Protein AF-A0A2R2MQQ0-F1 (afdb_monomer_lite)

InterPro domains:
  IPR051951 UNC-93 regulatory protein [PTHR19444] (2-118)

Sequence (128 aa):
MFAAAGSCNVACLAAMMFYVPSEQTMEFYLVIPFAWGLADSVWYCQMSAYIGHYFPSQKWPVFVTMRNSMNVTFVITFAYTAFICMEAKMYMTLAMMFTSLTSFYVFEVLQRRKAKKAGPTYTYIEKT

Organism: Lingula anatina (NCBI:txid7574)

pLDDT: mean 81.86, std 12.64, range [35.12, 96.06]

Foldseek 3Di:
DLVVLLVLLVVLLVCVVPDDDDPPCPVNVVVSVVSNVVSVVVVVVVVLVVLCVPCVPPNVVVVVVVVVVVVVVVVVCVVCVVPDDPVVVSVVVNVVSVVVVVVVVVVVVVVVVVVVVVPPPPPPPPPD

Structure (mmCIF, N/CA/C/O backbone):
data_AF-A0A2R2MQQ0-F1
#
_entry.id   AF-A0A2R2MQQ0-F1
#
loop_
_atom_site.group_PDB
_atom_site.id
_atom_site.type_symbol
_atom_site.label_atom_id
_atom_site.label_alt_id
_atom_site.label_comp_id
_atom_site.label_asym_id
_atom_site.label_entity_id
_atom_site.label_seq_id
_atom_site.pdbx_PDB_ins_code
_atom_site.Cartn_x
_atom_site.Cartn_y
_atom_site.Cartn_z
_atom_site.occupancy
_atom_site.B_iso_or_equiv
_atom_site.auth_seq_id
_atom_site.auth_comp_id
_atom_site.auth_asym_id
_atom_site.auth_atom_id
_atom_site.pdbx_PDB_model_num
ATOM 1 N N . MET A 1 1 ? -13.262 -3.864 -1.461 1.00 73.69 1 MET A N 1
ATOM 2 C CA . MET A 1 1 ? -12.589 -2.742 -2.159 1.00 73.69 1 MET A CA 1
ATOM 3 C C . MET A 1 1 ? -11.072 -2.790 -1.992 1.00 73.69 1 MET A C 1
ATOM 5 O O . MET A 1 1 ? -10.391 -2.753 -3.004 1.00 73.69 1 MET A O 1
ATOM 9 N N . PHE A 1 2 ? -10.534 -2.999 -0.783 1.00 79.06 2 PHE A N 1
ATOM 10 C CA . PHE A 1 2 ? -9.084 -3.178 -0.570 1.00 79.06 2 PHE A CA 1
ATOM 11 C C . PHE A 1 2 ? -8.437 -4.283 -1.421 1.00 79.06 2 PHE A C 1
ATOM 13 O O . PHE A 1 2 ? -7.388 -4.061 -2.013 1.00 79.06 2 PHE A O 1
ATOM 20 N N . ALA A 1 3 ? -9.089 -5.443 -1.558 1.00 80.31 3 ALA A N 1
ATOM 21 C CA . ALA A 1 3 ? -8.582 -6.525 -2.407 1.00 80.31 3 ALA A CA 1
ATOM 22 C C . ALA A 1 3 ? -8.480 -6.129 -3.893 1.00 80.31 3 ALA A C 1
ATOM 24 O O . ALA A 1 3 ? -7.523 -6.514 -4.550 1.00 80.31 3 ALA A O 1
ATOM 25 N N . ALA A 1 4 ? -9.421 -5.320 -4.397 1.00 83.81 4 ALA A N 1
ATOM 26 C CA . ALA A 1 4 ? -9.430 -4.863 -5.788 1.00 83.81 4 ALA A CA 1
ATOM 27 C C . ALA A 1 4 ? -8.317 -3.834 -6.063 1.00 83.81 4 ALA A C 1
ATOM 29 O O . ALA A 1 4 ? -7.634 -3.902 -7.083 1.00 83.81 4 ALA A O 1
ATOM 30 N N . ALA A 1 5 ? -8.090 -2.910 -5.124 1.00 85.81 5 ALA A N 1
ATOM 31 C CA . ALA A 1 5 ? -6.972 -1.972 -5.201 1.00 85.81 5 ALA A CA 1
ATOM 32 C C . ALA A 1 5 ? -5.622 -2.703 -5.085 1.00 85.81 5 ALA A C 1
ATOM 34 O O . ALA A 1 5 ? -4.699 -2.428 -5.845 1.00 85.81 5 ALA A O 1
ATOM 35 N N . GLY A 1 6 ? -5.530 -3.698 -4.196 1.00 85.19 6 GLY A N 1
ATOM 36 C CA . GLY A 1 6 ? -4.362 -4.570 -4.081 1.00 85.19 6 GLY A CA 1
ATOM 37 C C . GLY A 1 6 ? -4.082 -5.364 -5.358 1.00 85.19 6 GLY A C 1
ATOM 38 O O . GLY A 1 6 ? -2.944 -5.394 -5.815 1.00 85.19 6 GLY A O 1
ATOM 39 N N . SER A 1 7 ? -5.107 -5.952 -5.985 1.00 85.88 7 SER A N 1
ATOM 40 C CA . SER A 1 7 ? -4.933 -6.656 -7.261 1.00 85.88 7 SER A CA 1
ATOM 41 C C . SER A 1 7 ? -4.503 -5.720 -8.390 1.00 85.88 7 SER A C 1
ATOM 43 O O . SER A 1 7 ? -3.686 -6.121 -9.209 1.00 85.88 7 SER A O 1
ATOM 45 N N . CYS A 1 8 ? -4.991 -4.473 -8.410 1.00 88.38 8 CYS A N 1
ATOM 46 C CA . CYS A 1 8 ? -4.552 -3.462 -9.375 1.00 88.38 8 CYS A CA 1
ATOM 47 C C . CYS A 1 8 ? -3.059 -3.135 -9.204 1.00 88.38 8 CYS A C 1
ATOM 49 O O . CYS A 1 8 ? -2.306 -3.168 -10.175 1.00 88.38 8 CYS A O 1
ATOM 51 N N . ASN A 1 9 ? -2.608 -2.916 -7.964 1.00 88.25 9 ASN A N 1
ATOM 52 C CA . ASN A 1 9 ? -1.200 -2.648 -7.663 1.00 88.25 9 ASN A CA 1
ATOM 53 C C . ASN A 1 9 ? -0.295 -3.832 -8.033 1.00 88.25 9 ASN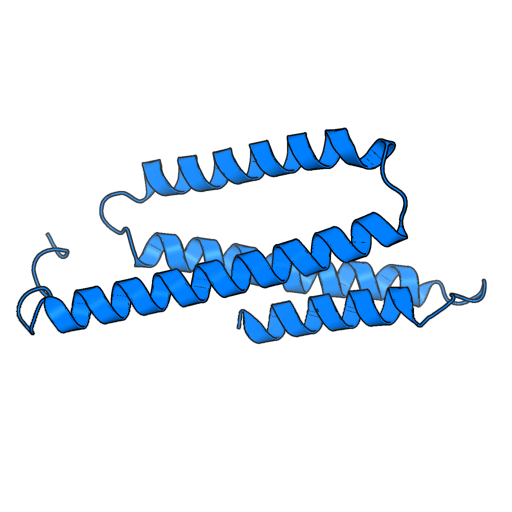 A C 1
ATOM 55 O O . ASN A 1 9 ? 0.743 -3.642 -8.661 1.00 88.25 9 ASN A O 1
ATOM 59 N N . VAL A 1 10 ? -0.707 -5.065 -7.718 1.00 87.56 10 VAL A N 1
ATOM 60 C CA . VAL A 1 10 ? 0.040 -6.274 -8.109 1.00 87.56 10 VAL A CA 1
ATOM 61 C C . VAL A 1 10 ? 0.081 -6.430 -9.628 1.00 87.56 10 VAL A C 1
ATOM 63 O O . VAL A 1 10 ? 1.135 -6.756 -10.164 1.00 87.56 10 VAL A O 1
ATOM 66 N N . ALA A 1 11 ? -1.020 -6.154 -10.332 1.00 87.25 11 ALA A N 1
ATOM 67 C CA . ALA A 1 11 ? -1.055 -6.190 -11.792 1.00 87.25 11 ALA A CA 1
ATOM 68 C C . ALA A 1 11 ? -0.127 -5.135 -12.416 1.00 87.25 11 ALA A C 1
ATOM 70 O O . ALA A 1 11 ? 0.583 -5.447 -13.368 1.00 87.25 11 ALA A O 1
ATOM 71 N N . CYS A 1 12 ? -0.066 -3.924 -11.852 1.00 85.50 12 CYS A N 1
ATOM 72 C CA . CYS A 1 12 ? 0.862 -2.880 -12.292 1.00 85.50 12 CYS A CA 1
ATOM 73 C C . CYS A 1 12 ? 2.326 -3.291 -12.077 1.00 85.50 12 CYS A C 1
ATOM 75 O O . CYS A 1 12 ? 3.142 -3.138 -12.982 1.00 85.50 12 CYS A O 1
ATOM 77 N N . LEU A 1 13 ? 2.659 -3.863 -10.913 1.00 84.94 13 LEU A N 1
ATOM 78 C CA . LEU A 1 13 ? 4.013 -4.358 -10.625 1.00 84.94 13 LEU A CA 1
ATOM 79 C C . LEU A 1 13 ? 4.398 -5.539 -11.520 1.00 84.94 13 LEU A C 1
ATOM 81 O O . LEU A 1 13 ? 5.522 -5.595 -12.010 1.00 84.94 13 LEU A O 1
ATOM 85 N N . ALA A 1 14 ? 3.465 -6.456 -11.780 1.00 85.12 14 ALA A N 1
ATOM 86 C CA . ALA A 1 14 ? 3.679 -7.558 -12.711 1.00 85.12 14 ALA A CA 1
ATOM 87 C C . ALA A 1 14 ? 3.900 -7.039 -14.139 1.00 85.12 14 ALA A C 1
ATOM 89 O O . ALA A 1 14 ? 4.830 -7.480 -14.809 1.00 85.12 14 ALA A O 1
ATOM 90 N N . ALA A 1 15 ? 3.109 -6.059 -14.587 1.00 84.44 15 ALA A N 1
ATOM 91 C CA . ALA A 1 15 ? 3.300 -5.426 -15.887 1.00 84.44 15 ALA A CA 1
ATOM 92 C C . ALA A 1 15 ? 4.691 -4.783 -15.998 1.00 84.44 15 ALA A C 1
ATOM 94 O O . ALA A 1 15 ? 5.372 -5.007 -16.990 1.00 84.44 15 ALA A O 1
ATOM 95 N N . MET A 1 16 ? 5.156 -4.067 -14.968 1.00 79.50 16 MET A N 1
ATOM 96 C CA . MET A 1 16 ? 6.511 -3.498 -14.941 1.00 79.50 16 MET A CA 1
ATOM 97 C C . MET A 1 16 ? 7.624 -4.560 -14.928 1.00 79.50 16 MET A C 1
ATOM 99 O O . MET A 1 16 ? 8.703 -4.309 -15.454 1.00 79.50 16 MET A O 1
ATOM 103 N N . MET A 1 17 ? 7.388 -5.731 -14.326 1.00 79.56 17 MET A N 1
ATOM 104 C CA . MET A 1 17 ? 8.382 -6.806 -14.228 1.00 79.56 17 MET A CA 1
ATOM 105 C C . MET A 1 17 ? 8.504 -7.627 -15.521 1.00 79.56 17 MET A C 1
ATOM 107 O O . MET A 1 17 ? 9.604 -8.033 -15.883 1.00 79.56 17 MET A O 1
ATOM 111 N N . PHE A 1 18 ? 7.388 -7.895 -16.206 1.00 77.44 18 PHE A N 1
ATOM 112 C CA . PHE A 1 18 ? 7.364 -8.763 -17.390 1.00 77.44 18 PHE A CA 1
ATOM 113 C C . PHE A 1 18 ? 7.433 -8.003 -18.720 1.00 77.44 18 PHE A C 1
ATOM 115 O O . PHE A 1 18 ? 7.794 -8.599 -19.734 1.00 77.44 18 PHE A O 1
ATOM 122 N N . TYR A 1 19 ? 7.085 -6.714 -18.744 1.00 75.00 19 TYR A N 1
ATOM 123 C CA . TYR A 1 19 ? 7.070 -5.919 -19.969 1.00 75.00 19 TYR A CA 1
ATOM 124 C C . TYR A 1 19 ? 8.326 -5.049 -20.081 1.00 75.00 19 TYR A C 1
ATOM 126 O O . TYR A 1 19 ? 8.514 -4.110 -19.309 1.00 75.00 19 TYR A O 1
ATOM 134 N N . VAL A 1 20 ? 9.167 -5.334 -21.079 1.00 68.38 20 VAL A N 1
ATOM 135 C CA . VAL A 1 20 ? 10.275 -4.456 -21.481 1.00 68.38 20 VAL A CA 1
ATOM 136 C C . VAL A 1 20 ? 9.727 -3.469 -22.517 1.00 68.38 20 VAL A C 1
ATOM 138 O O . VAL A 1 20 ? 9.401 -3.895 -23.628 1.00 68.38 20 VAL A O 1
ATOM 141 N N . PRO A 1 21 ? 9.573 -2.174 -22.189 1.00 64.00 21 PRO A N 1
ATOM 142 C CA . PRO A 1 21 ? 9.011 -1.211 -23.125 1.00 64.00 21 PRO A CA 1
ATOM 143 C C . PRO A 1 21 ? 9.952 -1.023 -24.323 1.00 64.00 21 PRO A C 1
ATOM 145 O O . PRO A 1 21 ? 11.099 -0.610 -24.173 1.00 64.00 21 PRO A O 1
ATOM 148 N N . SER A 1 22 ? 9.455 -1.333 -25.521 1.00 60.41 22 SER A N 1
ATOM 149 C CA . SER A 1 22 ? 10.066 -0.899 -26.781 1.00 60.41 22 SER A CA 1
ATOM 150 C C . SER A 1 22 ? 9.839 0.610 -26.950 1.00 60.41 22 SER A C 1
ATOM 152 O O . SER A 1 22 ? 8.804 1.122 -26.521 1.00 60.41 22 SER A O 1
ATOM 154 N N . GLU A 1 23 ? 10.777 1.331 -27.573 1.00 61.50 23 GLU A N 1
ATOM 155 C CA . GLU A 1 23 ? 10.855 2.808 -27.578 1.00 61.50 23 GLU A CA 1
ATOM 156 C C . GLU A 1 23 ? 9.633 3.564 -28.154 1.00 61.50 23 GLU A C 1
ATOM 158 O O . GLU A 1 23 ? 9.596 4.791 -28.122 1.00 61.50 23 GLU A O 1
ATOM 163 N N . GLN A 1 24 ? 8.604 2.873 -28.655 1.00 59.19 24 GLN A N 1
ATOM 164 C CA . GLN A 1 24 ? 7.444 3.480 -29.318 1.00 59.19 24 GLN A CA 1
ATOM 165 C C . GLN A 1 24 ? 6.139 3.507 -28.499 1.00 59.19 24 GLN A C 1
ATOM 167 O O . GLN A 1 24 ? 5.154 4.074 -28.968 1.00 59.19 24 GLN A O 1
ATOM 172 N N . THR A 1 25 ? 6.084 2.961 -27.278 1.00 63.88 25 THR A N 1
ATOM 173 C CA . THR A 1 25 ? 4.827 2.910 -26.497 1.00 63.88 25 THR A CA 1
ATOM 174 C C . THR A 1 25 ? 4.784 3.931 -25.356 1.00 63.88 25 THR A C 1
ATOM 176 O O . THR A 1 25 ? 4.917 3.576 -24.185 1.00 63.88 25 THR A O 1
ATOM 179 N N . MET A 1 26 ? 4.554 5.209 -25.685 1.00 73.50 26 MET A N 1
ATOM 180 C CA . MET A 1 26 ? 4.327 6.292 -24.704 1.00 73.50 26 MET A CA 1
ATOM 181 C C . MET A 1 26 ? 3.113 6.025 -23.793 1.00 73.50 26 MET A C 1
ATOM 183 O O . MET A 1 26 ? 3.105 6.415 -22.627 1.00 73.50 26 MET A O 1
ATOM 187 N N . GLU A 1 27 ? 2.104 5.317 -24.301 1.00 76.69 27 GLU A N 1
ATOM 188 C CA . GLU A 1 27 ? 0.866 5.004 -23.576 1.00 76.69 27 GLU A CA 1
ATOM 189 C C . GLU A 1 27 ? 1.118 4.201 -22.290 1.00 76.69 27 GLU A C 1
ATOM 191 O O . GLU A 1 27 ? 0.494 4.460 -21.261 1.00 76.69 27 GLU A O 1
ATOM 196 N N . PHE A 1 28 ? 2.091 3.284 -22.301 1.00 75.06 28 PHE A N 1
ATOM 197 C CA . PHE A 1 28 ? 2.417 2.442 -21.146 1.00 75.06 28 PHE A CA 1
ATOM 198 C C . PHE A 1 28 ? 2.902 3.268 -19.945 1.00 75.06 28 PHE A C 1
ATOM 200 O O . PHE A 1 28 ? 2.518 3.009 -18.801 1.00 75.06 28 PHE A O 1
ATOM 207 N N . TYR A 1 29 ? 3.676 4.322 -20.212 1.00 77.25 29 TYR A N 1
ATOM 208 C CA . TYR A 1 29 ? 4.184 5.236 -19.190 1.00 77.25 29 TYR A CA 1
ATOM 209 C C . TYR A 1 29 ? 3.099 6.128 -18.576 1.00 77.25 29 TYR A C 1
ATOM 211 O O . TYR A 1 29 ? 3.315 6.669 -17.497 1.00 77.25 29 TYR A O 1
ATOM 219 N N . LEU A 1 30 ? 1.936 6.275 -19.220 1.00 84.19 30 LEU A N 1
ATOM 220 C CA . LEU A 1 30 ? 0.808 7.051 -18.693 1.00 84.19 30 LEU A CA 1
ATOM 221 C C . LEU A 1 30 ? -0.216 6.166 -17.980 1.00 84.19 30 LEU A C 1
ATOM 223 O O . LEU A 1 30 ? -0.712 6.529 -16.913 1.00 84.19 30 LEU A O 1
ATOM 227 N N . VAL A 1 31 ? -0.510 4.992 -18.541 1.00 87.00 31 VAL A N 1
ATOM 228 C CA . VAL A 1 31 ? -1.544 4.092 -18.016 1.00 87.00 31 VAL A CA 1
ATOM 229 C C . VAL A 1 31 ? -1.145 3.501 -16.668 1.00 87.00 31 VAL A C 1
ATOM 231 O O . VAL A 1 31 ? -1.985 3.442 -15.771 1.00 87.00 31 VAL A O 1
ATOM 234 N N . ILE A 1 32 ? 0.118 3.099 -16.483 1.00 87.19 32 ILE A N 1
ATOM 235 C CA . ILE A 1 32 ? 0.532 2.481 -15.217 1.00 87.19 32 ILE A CA 1
ATOM 236 C C . ILE A 1 32 ? 0.469 3.466 -14.039 1.00 87.19 32 ILE A C 1
ATOM 238 O O . ILE A 1 32 ? -0.185 3.136 -13.049 1.00 87.19 32 ILE A O 1
ATOM 242 N N . PRO A 1 33 ? 1.061 4.675 -14.103 1.00 88.69 33 PRO A N 1
ATOM 243 C CA . PRO A 1 33 ? 0.935 5.647 -13.017 1.00 88.69 33 PRO A CA 1
ATOM 244 C C . PRO A 1 33 ? -0.512 6.080 -12.775 1.00 88.69 33 PRO A C 1
ATOM 246 O O . PRO A 1 33 ? -0.897 6.312 -11.631 1.00 88.69 33 PRO A O 1
ATOM 249 N N . PHE A 1 34 ? -1.331 6.149 -13.829 1.00 90.00 34 PHE A N 1
ATOM 250 C CA . PHE A 1 34 ? -2.757 6.436 -13.703 1.00 90.00 34 PHE A CA 1
ATOM 251 C C . PHE A 1 34 ? -3.490 5.339 -12.918 1.00 90.00 34 PHE A C 1
ATOM 253 O O . PHE A 1 34 ? -4.155 5.630 -11.923 1.00 90.00 34 PHE A O 1
ATOM 260 N N . ALA A 1 35 ? -3.331 4.075 -13.315 1.00 89.88 35 ALA A N 1
ATOM 261 C CA . ALA A 1 35 ? -3.940 2.934 -12.635 1.00 89.88 35 ALA A CA 1
ATOM 262 C C . ALA A 1 35 ? -3.450 2.799 -11.183 1.00 89.88 35 ALA A C 1
ATOM 264 O O . ALA A 1 35 ? -4.250 2.538 -10.279 1.00 89.88 35 ALA A O 1
ATOM 265 N N . TRP A 1 36 ? -2.158 3.046 -10.953 1.00 90.00 36 TRP A N 1
ATOM 266 C CA . TRP A 1 36 ? -1.564 3.086 -9.620 1.00 90.00 36 TRP A CA 1
ATOM 267 C C . TRP A 1 36 ? -2.191 4.182 -8.751 1.00 90.00 36 TRP A C 1
ATOM 269 O O . TRP A 1 36 ? -2.647 3.919 -7.640 1.00 90.00 36 TRP A O 1
ATOM 279 N N . GLY A 1 37 ? -2.284 5.411 -9.267 1.00 91.56 37 GLY A N 1
ATOM 280 C CA . GLY A 1 37 ? -2.875 6.541 -8.546 1.00 91.56 37 GLY A CA 1
ATOM 281 C C . GLY A 1 37 ? -4.352 6.328 -8.198 1.00 91.56 37 GLY A C 1
ATOM 282 O O . GLY A 1 37 ? -4.803 6.712 -7.113 1.00 91.56 37 GLY A O 1
ATOM 283 N N . LEU A 1 38 ? -5.110 5.663 -9.077 1.00 91.81 38 LEU A N 1
ATOM 284 C CA . LEU A 1 38 ? -6.487 5.256 -8.786 1.00 91.81 38 LEU A CA 1
ATOM 285 C C . LEU A 1 38 ? -6.548 4.254 -7.628 1.00 91.81 38 LEU A C 1
ATOM 287 O O . LEU A 1 38 ? -7.364 4.416 -6.718 1.00 91.81 38 LEU A O 1
ATOM 291 N N . ALA A 1 39 ? -5.681 3.239 -7.631 1.00 91.12 39 ALA A N 1
ATOM 292 C CA . ALA A 1 39 ? -5.615 2.266 -6.548 1.00 91.12 39 ALA A CA 1
ATOM 293 C C . ALA A 1 39 ? -5.235 2.931 -5.212 1.00 91.12 39 ALA A C 1
ATOM 295 O O . ALA A 1 39 ? -5.913 2.701 -4.207 1.00 91.12 39 ALA A O 1
ATOM 296 N N . ASP A 1 40 ? -4.227 3.805 -5.199 1.00 90.38 40 ASP A N 1
ATOM 297 C CA . ASP A 1 40 ? -3.798 4.544 -4.003 1.00 90.38 40 ASP A CA 1
ATOM 298 C C . ASP A 1 40 ? -4.898 5.461 -3.454 1.00 90.38 40 ASP A C 1
ATOM 300 O O . ASP A 1 40 ? -5.092 5.551 -2.237 1.00 90.38 40 ASP A O 1
ATOM 304 N N . SER A 1 41 ? -5.695 6.069 -4.335 1.00 92.19 41 SER A N 1
ATOM 305 C CA . SER A 1 41 ? -6.866 6.859 -3.937 1.00 92.19 41 SER A CA 1
ATOM 306 C C . SER A 1 41 ? -7.897 6.000 -3.197 1.00 92.19 41 SER A C 1
ATOM 308 O O . SER A 1 41 ? -8.421 6.407 -2.157 1.00 92.19 41 SER A O 1
ATOM 310 N N . VAL A 1 42 ? -8.152 4.775 -3.679 1.00 91.69 42 VAL A N 1
ATOM 311 C CA . VAL A 1 42 ? -9.046 3.824 -3.001 1.00 91.69 42 VAL A CA 1
ATOM 312 C C . VAL A 1 42 ? -8.497 3.457 -1.628 1.00 91.69 42 VAL A C 1
ATOM 314 O O . VAL A 1 42 ? -9.246 3.518 -0.651 1.00 91.69 42 VAL A O 1
ATOM 317 N N . TRP A 1 43 ? -7.211 3.106 -1.528 1.00 87.31 43 TRP A N 1
ATOM 318 C CA . TRP A 1 43 ? -6.577 2.813 -0.242 1.00 87.31 43 TRP A CA 1
ATOM 319 C C . TRP A 1 43 ? -6.777 3.970 0.732 1.00 87.31 43 TRP A C 1
ATOM 321 O O . TRP A 1 43 ? -7.341 3.782 1.807 1.00 87.31 43 TRP A O 1
ATOM 331 N N . TYR A 1 44 ? -6.414 5.182 0.333 1.00 89.75 44 TYR A N 1
ATOM 332 C CA . TYR A 1 44 ? -6.465 6.347 1.203 1.00 89.75 44 TYR A CA 1
ATOM 333 C C . TYR A 1 44 ? -7.886 6.694 1.690 1.00 89.75 44 TYR A C 1
ATOM 335 O O . TYR A 1 44 ? -8.097 6.933 2.888 1.00 89.75 44 TYR A O 1
ATOM 343 N N . CYS A 1 45 ? -8.883 6.673 0.797 1.00 92.19 45 CYS A N 1
ATOM 344 C CA . CYS A 1 45 ? -10.280 6.923 1.160 1.00 92.19 45 CYS A CA 1
ATOM 345 C C . CYS A 1 45 ? -10.810 5.866 2.134 1.00 92.19 45 CYS A C 1
ATOM 347 O O . CYS A 1 45 ? -11.439 6.201 3.139 1.00 92.19 45 CYS A O 1
ATOM 349 N N . GLN A 1 46 ? -10.532 4.592 1.860 1.00 89.56 46 GLN A N 1
ATOM 350 C CA . GLN A 1 46 ? -11.030 3.488 2.674 1.00 89.56 46 GLN A CA 1
ATOM 351 C C . GLN A 1 46 ? -10.369 3.461 4.057 1.00 89.56 46 GLN A C 1
ATOM 353 O O . GLN A 1 46 ? -11.060 3.269 5.053 1.00 89.56 46 GLN A O 1
ATOM 358 N N . MET A 1 47 ? -9.063 3.730 4.144 1.00 88.25 47 MET A N 1
ATOM 359 C CA . MET A 1 47 ? -8.342 3.877 5.416 1.00 88.25 47 MET A CA 1
ATOM 360 C C . MET A 1 47 ? -8.947 4.982 6.286 1.00 88.25 47 MET A C 1
ATOM 362 O O . MET A 1 47 ? -9.216 4.780 7.472 1.00 88.25 47 MET A O 1
ATOM 366 N N . SER A 1 48 ? -9.200 6.140 5.675 1.00 88.94 48 SER A N 1
ATOM 367 C CA . SER A 1 48 ? -9.762 7.304 6.364 1.00 88.94 48 SER A CA 1
ATOM 368 C C . SER A 1 48 ? -11.187 7.030 6.861 1.00 88.94 48 SER A C 1
ATOM 370 O O . SER A 1 48 ? -11.520 7.360 8.000 1.00 88.94 48 SER A O 1
ATOM 372 N N . ALA A 1 49 ? -12.015 6.366 6.047 1.00 89.81 49 ALA A N 1
ATOM 373 C CA . ALA A 1 49 ? -13.364 5.954 6.432 1.00 89.81 49 ALA A CA 1
ATOM 374 C C . ALA A 1 49 ? -13.352 4.901 7.553 1.00 89.81 49 ALA A C 1
ATOM 376 O O . ALA A 1 49 ? -14.135 4.990 8.498 1.00 89.81 49 ALA A O 1
ATOM 377 N N . TYR A 1 50 ? -12.435 3.934 7.480 1.00 87.56 50 TYR A N 1
ATOM 378 C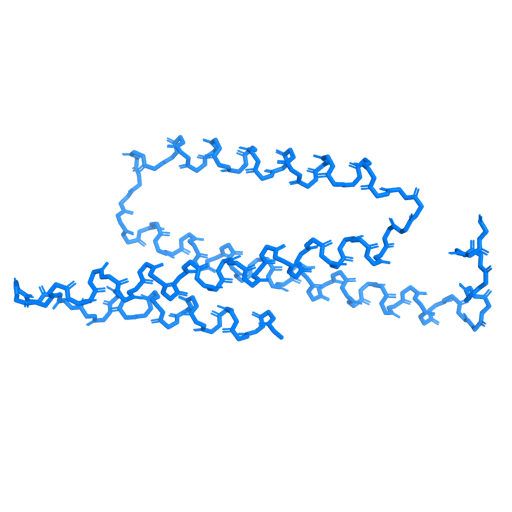 CA . TYR A 1 50 ? -12.296 2.867 8.468 1.00 87.56 50 TYR A CA 1
ATOM 379 C C . TYR A 1 50 ? -11.948 3.415 9.856 1.00 87.56 50 TYR A C 1
ATOM 381 O O . TYR A 1 50 ? -12.602 3.081 10.846 1.00 87.56 50 TYR A O 1
ATOM 389 N N . ILE A 1 51 ? -10.957 4.308 9.925 1.00 86.56 51 ILE A N 1
ATOM 390 C CA . ILE A 1 51 ? -10.548 4.967 11.170 1.00 86.56 51 ILE A CA 1
ATOM 391 C C . ILE A 1 51 ? -11.681 5.835 11.730 1.00 86.56 51 ILE A C 1
ATOM 393 O O . ILE A 1 51 ? -11.954 5.785 12.930 1.00 86.56 51 ILE A O 1
ATOM 397 N N . GLY A 1 52 ? -12.378 6.585 10.869 1.00 85.38 52 GLY A N 1
ATOM 398 C CA . GLY A 1 52 ? -13.510 7.420 11.276 1.00 85.38 52 GLY A CA 1
ATOM 399 C C . GLY A 1 52 ? -14.708 6.629 11.810 1.00 85.38 52 GLY A C 1
ATOM 400 O O . GLY A 1 52 ? -15.441 7.142 12.655 1.00 85.38 52 GLY A O 1
ATOM 401 N N . HIS A 1 53 ? -14.896 5.390 11.344 1.00 86.62 53 HIS A N 1
ATOM 402 C CA . HIS A 1 53 ? -15.952 4.494 11.812 1.00 86.62 53 HIS A CA 1
ATOM 403 C C . HIS A 1 53 ? -15.627 3.850 13.168 1.00 86.62 53 HIS A C 1
ATOM 405 O O . HIS A 1 53 ? -16.502 3.780 14.024 1.00 86.62 53 HIS A O 1
ATOM 411 N N . TYR A 1 54 ? -14.385 3.397 13.372 1.00 81.81 54 TYR A N 1
ATOM 412 C CA . TYR A 1 54 ? -13.990 2.661 14.581 1.00 81.81 54 TYR A CA 1
ATOM 413 C C . TYR A 1 54 ? -13.701 3.535 15.807 1.00 81.81 54 TYR A C 1
ATOM 415 O O . TYR A 1 54 ? -13.751 3.025 16.920 1.00 81.81 54 TYR A O 1
ATOM 423 N N . PHE A 1 55 ? -13.371 4.817 15.624 1.00 81.50 55 PHE A N 1
ATOM 424 C CA . PHE A 1 55 ? -13.037 5.727 16.727 1.00 81.50 55 PHE A CA 1
ATOM 425 C C . PHE A 1 55 ? -13.896 7.000 16.688 1.00 81.50 55 PHE A C 1
ATOM 427 O O . PHE A 1 55 ? -13.371 8.096 16.464 1.00 81.50 55 PHE A O 1
ATOM 434 N N . PRO A 1 56 ? -15.223 6.902 16.890 1.00 78.12 56 PRO A N 1
ATOM 435 C CA . PRO A 1 56 ? -16.117 8.049 16.786 1.00 78.12 56 PRO A CA 1
ATOM 436 C C . PRO A 1 56 ? -15.868 9.120 17.861 1.00 78.12 56 PRO A C 1
ATOM 438 O O . PRO A 1 56 ? -16.064 10.304 17.580 1.00 78.12 56 PRO A O 1
ATOM 441 N N . SER A 1 57 ? -15.405 8.729 19.052 1.00 81.31 57 SER A N 1
ATOM 442 C CA . SER A 1 57 ? -15.140 9.632 20.184 1.00 81.31 57 SER A CA 1
ATOM 443 C C . SER A 1 57 ? -13.788 10.358 20.099 1.00 81.31 57 SER A C 1
ATOM 445 O O . SER A 1 57 ? -13.659 11.485 20.570 1.00 81.31 57 SER A O 1
ATOM 447 N N . GLN A 1 58 ? -12.780 9.753 19.459 1.00 83.62 58 GLN A N 1
ATOM 448 C CA . GLN A 1 58 ? -11.399 10.260 19.410 1.00 83.62 58 GLN A CA 1
ATOM 449 C C . GLN A 1 58 ? -10.885 10.469 17.973 1.00 83.62 58 GLN A C 1
ATOM 451 O O . GLN A 1 58 ? -9.741 10.161 17.647 1.00 83.62 58 GLN A O 1
ATOM 456 N N . LYS A 1 59 ? -11.720 11.033 17.092 1.00 84.12 59 LYS A N 1
ATOM 457 C CA . LYS A 1 59 ? -11.394 11.220 15.661 1.00 84.12 59 LYS A CA 1
ATOM 458 C C . LYS A 1 59 ? -10.140 12.070 15.423 1.00 84.12 59 LYS A C 1
ATOM 460 O O . LYS A 1 59 ? -9.270 11.683 14.647 1.00 84.12 59 LYS A O 1
ATOM 465 N N . TRP A 1 60 ? -10.045 13.222 16.091 1.00 85.81 60 TRP A N 1
ATOM 466 C CA . TRP A 1 60 ? -8.945 14.180 15.928 1.00 85.81 60 TRP A CA 1
ATOM 467 C C . TRP A 1 60 ? -7.561 13.601 16.262 1.00 85.81 60 TRP A C 1
ATOM 469 O O . TRP A 1 60 ? -6.696 13.644 15.386 1.00 85.81 60 TRP A O 1
ATOM 479 N N . PRO A 1 61 ? -7.319 13.026 17.458 1.00 89.81 61 PRO A N 1
ATOM 480 C CA . PRO A 1 61 ? -5.998 12.495 17.793 1.00 89.81 61 PRO A CA 1
ATOM 481 C C . PRO A 1 61 ? -5.604 11.313 16.902 1.00 89.81 61 PRO A C 1
ATOM 483 O O . PRO A 1 61 ? -4.464 11.251 16.448 1.00 89.81 61 PRO A O 1
ATOM 486 N N . VAL A 1 62 ? -6.541 10.419 16.567 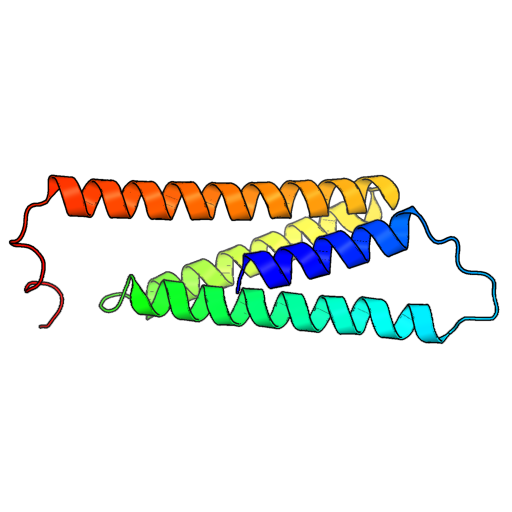1.00 89.38 62 VAL A N 1
ATOM 487 C CA . VAL A 1 62 ? -6.241 9.262 15.709 1.00 89.38 62 VAL A CA 1
ATOM 488 C C . VAL A 1 62 ? -5.894 9.703 14.284 1.00 89.38 62 VAL A C 1
ATOM 490 O O . VAL A 1 62 ? -4.944 9.188 13.691 1.00 89.38 62 VAL A O 1
ATOM 493 N N . PHE A 1 63 ? -6.601 10.698 13.740 1.00 88.88 63 PHE A N 1
ATOM 494 C CA . PHE A 1 63 ? -6.282 11.256 12.427 1.00 88.88 63 PHE A CA 1
ATOM 495 C C . PHE A 1 63 ? -4.907 11.938 12.405 1.00 88.88 63 PHE A C 1
ATOM 497 O O . PHE A 1 63 ? -4.149 11.766 11.447 1.00 88.88 63 PHE A O 1
ATOM 504 N N . VAL A 1 64 ? -4.552 12.664 13.471 1.00 92.94 64 VAL A N 1
ATOM 505 C CA . VAL A 1 64 ? -3.220 13.270 13.621 1.00 92.94 64 VAL A CA 1
ATOM 506 C C . VAL A 1 64 ? -2.140 12.191 13.652 1.00 92.94 64 VAL A C 1
ATOM 508 O O . VAL A 1 64 ? -1.159 12.299 12.917 1.00 92.94 64 VAL A O 1
ATOM 511 N N . THR A 1 65 ? -2.329 11.115 14.421 1.00 92.69 65 THR A N 1
ATOM 512 C CA . THR A 1 65 ? -1.381 9.992 14.459 1.00 92.69 65 THR A CA 1
ATOM 513 C C . THR A 1 65 ? -1.237 9.316 13.095 1.00 92.69 65 THR A C 1
ATOM 515 O O . THR A 1 65 ? -0.111 9.051 12.678 1.00 92.69 65 THR A O 1
ATOM 518 N N . MET A 1 66 ? -2.337 9.091 12.367 1.00 91.00 66 MET A N 1
ATOM 519 C CA . MET A 1 66 ? -2.309 8.527 11.010 1.00 91.00 66 MET A CA 1
ATOM 520 C C . MET A 1 66 ? -1.548 9.429 10.027 1.00 91.00 66 MET A C 1
ATOM 522 O O . MET A 1 66 ? -0.752 8.953 9.220 1.00 91.00 66 MET A O 1
ATOM 526 N N . ARG A 1 67 ? -1.775 10.747 10.074 1.00 91.44 67 ARG A N 1
ATOM 527 C CA . ARG A 1 67 ? -1.049 11.689 9.211 1.00 91.44 67 ARG A CA 1
ATOM 528 C C . ARG A 1 67 ? 0.435 11.725 9.558 1.00 91.44 67 ARG A C 1
ATOM 530 O O . ARG A 1 67 ? 1.271 11.724 8.659 1.00 91.44 67 ARG A O 1
ATOM 537 N N . ASN A 1 68 ? 0.752 11.760 10.851 1.00 94.56 68 ASN A N 1
ATOM 538 C CA . ASN A 1 68 ? 2.123 11.798 11.334 1.00 94.56 68 ASN A CA 1
ATOM 539 C C . ASN A 1 68 ? 2.897 10.545 10.912 1.00 94.56 68 ASN A C 1
ATOM 541 O O . ASN A 1 68 ? 4.008 10.663 10.402 1.00 94.56 68 ASN A O 1
ATOM 545 N N . SER A 1 69 ? 2.296 9.359 11.053 1.00 91.31 69 SER A N 1
ATOM 546 C CA . SER A 1 69 ? 2.932 8.118 10.609 1.00 91.31 69 SER A CA 1
ATOM 547 C C . SER A 1 69 ? 3.198 8.124 9.104 1.00 91.31 69 SER A C 1
ATOM 549 O O . SER A 1 69 ? 4.296 7.769 8.689 1.00 91.31 69 SER A O 1
ATOM 551 N N . MET A 1 70 ? 2.257 8.615 8.292 1.00 91.81 70 MET A N 1
ATOM 552 C CA . MET A 1 70 ? 2.445 8.711 6.842 1.00 91.81 70 MET A CA 1
ATOM 553 C C . MET A 1 70 ? 3.593 9.655 6.458 1.00 91.81 70 MET A C 1
ATOM 555 O O . MET A 1 70 ? 4.412 9.314 5.606 1.00 91.81 70 MET A O 1
ATOM 559 N N . ASN A 1 71 ? 3.700 10.809 7.120 1.00 94.06 71 ASN A N 1
ATOM 560 C CA . ASN A 1 71 ? 4.811 11.736 6.898 1.00 94.06 71 ASN A CA 1
ATOM 561 C C . ASN A 1 71 ? 6.162 11.092 7.242 1.00 94.06 71 ASN A C 1
ATOM 563 O O . ASN A 1 71 ? 7.109 11.202 6.466 1.00 94.06 71 ASN A O 1
ATOM 567 N N . VAL A 1 72 ? 6.244 10.371 8.365 1.00 96.06 72 VAL A N 1
ATOM 568 C CA . VAL A 1 72 ? 7.458 9.636 8.757 1.00 96.06 72 VAL A CA 1
ATOM 569 C C . VAL A 1 72 ? 7.827 8.595 7.698 1.00 96.06 72 VAL A C 1
ATOM 571 O O . VAL A 1 72 ? 8.981 8.532 7.277 1.00 96.06 72 VAL A O 1
ATOM 574 N N . THR A 1 73 ? 6.859 7.820 7.206 1.00 91.75 73 THR A N 1
ATOM 575 C CA . THR A 1 73 ? 7.101 6.835 6.143 1.00 91.75 73 THR A CA 1
ATOM 576 C C . THR A 1 73 ? 7.611 7.484 4.857 1.00 91.75 73 THR A C 1
ATOM 578 O O . THR A 1 73 ? 8.535 6.944 4.246 1.00 91.75 73 THR A O 1
ATOM 581 N N . PHE A 1 74 ? 7.078 8.642 4.452 1.00 91.12 74 PHE A N 1
ATOM 582 C CA . PHE A 1 74 ? 7.573 9.357 3.271 1.00 91.12 74 PHE A CA 1
ATOM 583 C C . PHE A 1 74 ? 9.009 9.848 3.439 1.00 91.12 74 PHE A C 1
ATOM 585 O O . PHE A 1 74 ? 9.806 9.691 2.517 1.00 91.12 74 PHE A O 1
ATOM 592 N N . VAL A 1 75 ? 9.371 10.364 4.616 1.00 95.50 75 VAL A N 1
ATOM 593 C CA . VAL A 1 75 ? 10.750 10.788 4.905 1.00 95.50 75 VAL A CA 1
ATOM 594 C C . VAL A 1 75 ? 11.712 9.600 4.844 1.00 95.50 75 VAL A C 1
ATOM 596 O O . VAL A 1 75 ? 12.749 9.685 4.187 1.00 95.50 75 VAL A O 1
ATOM 599 N N . ILE A 1 76 ? 11.352 8.473 5.466 1.00 92.12 76 ILE A N 1
ATOM 600 C CA . ILE A 1 76 ? 12.152 7.239 5.420 1.00 92.12 76 ILE A CA 1
ATOM 601 C C . ILE A 1 76 ? 12.308 6.766 3.968 1.00 92.12 76 ILE A C 1
ATOM 603 O O . ILE A 1 76 ? 13.415 6.452 3.535 1.00 92.12 76 ILE A O 1
ATOM 607 N N . THR A 1 77 ? 11.212 6.770 3.206 1.00 90.31 77 THR A N 1
ATOM 608 C CA . THR A 1 77 ? 11.187 6.354 1.796 1.00 90.31 77 THR A CA 1
ATOM 609 C C . THR A 1 77 ? 12.078 7.206 0.921 1.00 90.31 77 THR A C 1
ATOM 611 O O . THR A 1 77 ? 12.881 6.687 0.144 1.00 90.31 77 THR A O 1
ATOM 614 N N . PHE A 1 78 ? 11.997 8.518 1.093 1.00 90.44 78 PHE A N 1
ATOM 615 C CA . PHE A 1 78 ? 12.856 9.452 0.395 1.00 90.44 78 PHE A CA 1
ATOM 616 C C . PHE A 1 78 ? 14.339 9.209 0.717 1.00 90.44 78 PHE A C 1
ATOM 618 O O . PHE A 1 78 ? 15.156 9.150 -0.200 1.00 90.44 78 PHE A O 1
ATOM 625 N N . ALA A 1 79 ? 14.678 8.968 1.989 1.00 92.12 79 ALA A N 1
ATOM 626 C CA . ALA A 1 79 ? 16.056 8.747 2.423 1.00 92.12 79 ALA A CA 1
ATOM 627 C C . ALA A 1 79 ? 16.707 7.505 1.788 1.00 92.12 79 ALA A C 1
ATOM 629 O O . ALA A 1 79 ? 17.854 7.580 1.354 1.00 92.12 79 ALA A O 1
ATOM 630 N N . TYR A 1 80 ? 15.999 6.372 1.685 1.00 89.81 80 TYR A N 1
ATOM 631 C CA . TYR A 1 80 ? 16.577 5.160 1.085 1.00 89.81 80 TYR A CA 1
ATOM 632 C C . TYR A 1 80 ? 16.476 5.109 -0.448 1.00 89.81 80 TYR A C 1
ATOM 634 O O . TYR A 1 80 ? 17.147 4.291 -1.080 1.00 89.81 80 TYR A O 1
ATOM 642 N N . THR A 1 81 ? 15.659 5.965 -1.078 1.00 87.69 81 THR A N 1
ATOM 643 C CA . THR A 1 81 ? 15.406 5.916 -2.531 1.00 87.69 81 THR A CA 1
ATOM 644 C C . THR A 1 81 ? 16.683 6.086 -3.358 1.00 87.69 81 THR A C 1
ATOM 646 O O . THR A 1 81 ? 16.792 5.465 -4.416 1.00 87.69 81 THR A O 1
ATOM 649 N N . ALA A 1 82 ? 17.662 6.864 -2.890 1.00 84.69 82 ALA A N 1
ATOM 650 C CA . ALA A 1 82 ? 18.924 7.080 -3.602 1.00 84.69 82 ALA A CA 1
ATOM 651 C C . ALA A 1 82 ? 19.885 5.874 -3.555 1.00 84.69 82 ALA A C 1
ATOM 653 O O . ALA A 1 82 ? 20.742 5.747 -4.423 1.00 84.69 82 ALA A O 1
ATOM 654 N N . PHE A 1 83 ? 19.742 4.983 -2.569 1.00 85.88 83 PHE A N 1
ATOM 655 C CA . PHE A 1 83 ? 20.709 3.909 -2.304 1.00 85.88 83 PHE A CA 1
ATOM 656 C C . PHE A 1 83 ? 20.280 2.538 -2.844 1.00 85.88 83 PHE A C 1
ATOM 658 O O . PHE A 1 83 ? 21.098 1.626 -2.922 1.00 85.88 83 PHE A O 1
ATOM 665 N N . ILE A 1 84 ? 19.001 2.368 -3.198 1.00 87.88 84 ILE A N 1
ATOM 666 C CA . ILE A 1 84 ? 18.422 1.061 -3.532 1.00 87.88 84 ILE A CA 1
ATOM 667 C C . ILE A 1 84 ? 18.166 0.924 -5.042 1.00 87.88 84 ILE A C 1
ATOM 669 O O . ILE A 1 84 ? 17.590 1.814 -5.675 1.00 87.88 84 ILE A O 1
ATOM 673 N N . CYS A 1 85 ? 18.554 -0.226 -5.605 1.00 85.44 85 CYS A N 1
ATOM 674 C CA . CYS A 1 85 ? 18.318 -0.602 -7.004 1.00 85.44 85 CYS A CA 1
ATOM 675 C C . CYS A 1 85 ? 16.818 -0.735 -7.336 1.00 85.44 85 CYS A C 1
ATOM 677 O O . CYS A 1 85 ? 15.994 -1.010 -6.464 1.00 85.44 85 CYS A O 1
ATOM 679 N N . MET A 1 86 ? 16.453 -0.571 -8.613 1.00 81.25 86 MET A N 1
ATOM 680 C CA . MET A 1 86 ? 15.049 -0.560 -9.056 1.00 81.25 86 MET A CA 1
ATOM 681 C C . MET A 1 86 ? 14.299 -1.864 -8.727 1.00 81.25 86 MET A C 1
ATOM 683 O O . MET A 1 86 ? 13.183 -1.807 -8.216 1.00 81.25 86 MET A O 1
ATOM 687 N N . GLU A 1 87 ? 14.924 -3.028 -8.922 1.00 80.25 87 GLU A N 1
ATOM 688 C CA . GLU A 1 87 ? 14.310 -4.326 -8.599 1.00 80.25 87 GLU A CA 1
ATOM 689 C C . GLU A 1 87 ? 13.989 -4.460 -7.106 1.00 80.25 87 GLU A C 1
ATOM 691 O O . GLU A 1 87 ? 12.886 -4.851 -6.722 1.00 80.25 87 GLU A O 1
ATOM 696 N N . ALA A 1 88 ? 14.928 -4.059 -6.246 1.00 85.00 88 ALA A N 1
ATOM 697 C CA . ALA A 1 88 ? 14.740 -4.093 -4.802 1.00 85.00 88 ALA A CA 1
ATOM 698 C C . ALA A 1 88 ? 13.596 -3.168 -4.350 1.00 85.00 88 ALA A C 1
ATOM 700 O O . ALA A 1 88 ? 12.846 -3.528 -3.443 1.00 85.00 88 ALA A O 1
ATOM 701 N N . LYS A 1 89 ? 13.391 -2.021 -5.015 1.00 83.31 89 LYS A N 1
ATOM 702 C CA . LYS A 1 89 ? 12.236 -1.143 -4.752 1.00 83.31 89 LYS A CA 1
ATOM 703 C C . LYS A 1 89 ? 10.906 -1.845 -5.014 1.00 83.31 89 LYS A C 1
ATOM 705 O O . LYS A 1 89 ? 10.019 -1.755 -4.172 1.00 83.31 89 LYS A O 1
ATOM 710 N N . MET A 1 90 ? 10.786 -2.600 -6.107 1.00 84.25 90 MET A N 1
ATOM 711 C CA . MET A 1 90 ? 9.551 -3.339 -6.402 1.00 84.25 90 MET A CA 1
ATOM 712 C C . MET A 1 90 ? 9.253 -4.417 -5.352 1.00 84.25 90 MET A C 1
ATOM 714 O O . MET A 1 90 ? 8.117 -4.524 -4.884 1.00 84.25 90 MET A O 1
ATOM 718 N N . TYR A 1 91 ? 10.267 -5.181 -4.928 1.00 86.75 91 TYR A N 1
ATO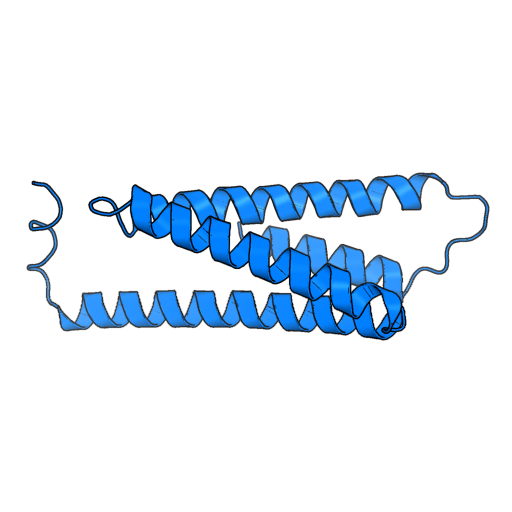M 719 C CA . TYR A 1 91 ? 10.094 -6.197 -3.884 1.00 86.75 91 TYR A CA 1
ATOM 720 C C . TYR A 1 91 ? 9.711 -5.589 -2.532 1.00 86.75 91 TYR A C 1
ATOM 722 O O . TYR A 1 91 ? 8.847 -6.133 -1.841 1.00 86.75 91 TYR A O 1
ATOM 730 N N . MET A 1 92 ? 10.294 -4.442 -2.166 1.00 87.62 92 MET A N 1
ATOM 731 C CA . MET A 1 92 ? 9.906 -3.721 -0.952 1.00 87.62 92 MET A CA 1
ATOM 732 C C . MET A 1 92 ? 8.438 -3.292 -0.999 1.00 87.62 92 MET A C 1
ATOM 734 O O . MET A 1 92 ? 7.712 -3.510 -0.030 1.00 87.62 92 MET A O 1
ATOM 738 N N . THR A 1 93 ? 7.970 -2.743 -2.123 1.00 86.44 93 THR A N 1
ATOM 739 C CA . THR A 1 93 ? 6.569 -2.328 -2.268 1.00 86.44 93 THR A CA 1
ATOM 740 C C . THR A 1 93 ? 5.605 -3.512 -2.158 1.00 86.44 93 THR A C 1
ATOM 742 O O . THR A 1 93 ? 4.604 -3.412 -1.445 1.00 86.44 93 THR A O 1
ATOM 745 N N . LEU A 1 94 ? 5.921 -4.659 -2.775 1.00 86.25 94 LEU A N 1
ATOM 746 C CA . LEU A 1 94 ? 5.131 -5.887 -2.610 1.00 86.25 94 LEU A CA 1
ATOM 747 C C . LEU A 1 94 ? 5.083 -6.335 -1.145 1.00 86.25 94 LEU A C 1
ATOM 749 O O . LEU A 1 94 ? 4.002 -6.584 -0.609 1.00 86.25 94 LEU A O 1
ATOM 753 N N . ALA A 1 95 ? 6.238 -6.403 -0.479 1.00 89.81 95 ALA A N 1
ATOM 754 C CA . ALA A 1 95 ? 6.327 -6.826 0.916 1.00 89.81 95 ALA A CA 1
ATOM 755 C C . ALA A 1 95 ? 5.525 -5.905 1.851 1.00 89.81 95 ALA A C 1
ATOM 757 O O . ALA A 1 95 ? 4.801 -6.384 2.731 1.00 89.81 95 ALA A O 1
ATOM 758 N N . MET A 1 96 ? 5.595 -4.588 1.635 1.00 87.50 96 MET A N 1
ATOM 759 C CA . MET A 1 96 ? 4.801 -3.613 2.383 1.00 87.50 96 MET A CA 1
ATOM 760 C C . MET A 1 96 ? 3.303 -3.830 2.161 1.00 87.50 96 MET A C 1
ATOM 762 O O . MET A 1 96 ? 2.553 -3.864 3.135 1.00 87.50 96 MET A O 1
ATOM 766 N N . MET A 1 97 ? 2.867 -4.075 0.921 1.00 87.62 97 MET A N 1
ATOM 767 C CA . MET A 1 97 ? 1.456 -4.326 0.615 1.00 87.62 97 MET A CA 1
ATOM 768 C C . MET A 1 97 ? 0.912 -5.561 1.352 1.00 87.62 97 MET A C 1
ATOM 770 O O . MET A 1 97 ? -0.155 -5.498 1.971 1.00 87.62 97 MET A O 1
ATOM 774 N N . PHE A 1 98 ? 1.651 -6.675 1.344 1.00 88.50 98 PHE A N 1
ATOM 775 C CA . PHE A 1 98 ? 1.253 -7.884 2.072 1.00 88.50 98 PHE A CA 1
ATOM 776 C C . PHE A 1 98 ? 1.245 -7.672 3.588 1.00 88.50 98 PHE A C 1
ATOM 778 O O . PHE A 1 98 ? 0.324 -8.124 4.275 1.00 88.50 98 PHE A O 1
ATOM 785 N N . THR A 1 99 ? 2.229 -6.943 4.115 1.00 90.00 99 THR A N 1
ATOM 786 C CA . THR A 1 99 ? 2.307 -6.602 5.542 1.00 90.00 99 THR A CA 1
ATOM 787 C C . THR A 1 99 ? 1.108 -5.753 5.972 1.00 90.00 99 THR A C 1
ATOM 789 O O . THR A 1 99 ? 0.493 -6.028 7.007 1.00 90.00 99 THR A O 1
ATOM 792 N N . SER A 1 100 ? 0.718 -4.766 5.161 1.00 86.88 100 SER A N 1
ATOM 793 C CA . SER A 1 100 ? -0.473 -3.946 5.394 1.00 86.88 100 SER A CA 1
ATOM 794 C C . SER A 1 100 ? -1.749 -4.788 5.397 1.00 86.88 100 SER A C 1
ATOM 796 O O . SER A 1 100 ? -2.519 -4.708 6.352 1.00 86.88 100 SER A O 1
ATOM 798 N N . LEU A 1 101 ? -1.955 -5.644 4.390 1.00 87.31 101 LEU A N 1
ATOM 799 C CA . LEU A 1 101 ? -3.127 -6.527 4.310 1.00 87.31 101 LEU A CA 1
ATOM 800 C C . LEU A 1 101 ? -3.217 -7.494 5.496 1.00 87.31 101 LEU A C 1
ATOM 802 O O . LEU A 1 101 ? -4.287 -7.672 6.078 1.00 87.31 101 LEU A O 1
ATOM 806 N N . THR A 1 102 ? -2.087 -8.086 5.885 1.00 89.44 102 THR A N 1
ATOM 807 C CA . THR A 1 102 ? -2.017 -9.010 7.023 1.00 89.44 102 THR A CA 1
ATOM 808 C C . THR A 1 102 ? -2.353 -8.288 8.323 1.00 89.44 102 THR A C 1
ATOM 810 O O . THR A 1 102 ? -3.169 -8.772 9.104 1.00 89.44 102 THR A O 1
ATOM 813 N N . SER A 1 103 ? -1.789 -7.096 8.537 1.00 86.75 103 SER A N 1
ATOM 814 C CA . SER A 1 103 ? -2.079 -6.274 9.718 1.00 86.75 103 SER A CA 1
ATOM 815 C C . SER A 1 103 ? -3.559 -5.889 9.786 1.00 86.75 103 SER A C 1
ATOM 817 O O . SER A 1 103 ? -4.165 -5.946 10.857 1.00 86.75 103 SER A O 1
ATOM 819 N N . PHE A 1 104 ? -4.162 -5.574 8.635 1.00 85.50 104 PHE A N 1
ATOM 820 C CA . PHE A 1 104 ? -5.598 -5.328 8.511 1.00 85.50 104 PHE A CA 1
ATOM 821 C C . PHE A 1 104 ? -6.432 -6.530 8.935 1.00 85.50 104 PHE A C 1
ATOM 823 O O . PHE A 1 104 ? -7.310 -6.408 9.789 1.00 85.50 104 PHE A O 1
ATOM 830 N N . TYR A 1 105 ? -6.129 -7.698 8.373 1.00 87.38 105 TYR A N 1
ATOM 831 C CA . TYR A 1 105 ? -6.844 -8.928 8.684 1.00 87.38 105 TYR A CA 1
ATOM 832 C C . TYR A 1 105 ? -6.709 -9.302 10.164 1.00 87.38 105 TYR A C 1
ATOM 834 O O . TYR A 1 105 ? -7.695 -9.635 10.821 1.00 87.38 105 TYR A O 1
ATOM 842 N N . VAL A 1 106 ? -5.501 -9.184 10.724 1.00 89.00 106 VAL A N 1
ATOM 843 C CA . VAL A 1 106 ? -5.246 -9.418 12.150 1.00 89.00 106 VAL A CA 1
ATOM 844 C C . VAL A 1 106 ? -6.072 -8.465 13.010 1.00 89.00 106 VAL A C 1
ATOM 846 O O . VAL A 1 106 ? -6.727 -8.918 13.948 1.00 89.00 106 VAL A O 1
ATOM 849 N N . PHE A 1 107 ? -6.095 -7.169 12.692 1.00 85.94 107 PHE A N 1
ATOM 850 C CA . PHE A 1 107 ? -6.895 -6.195 13.432 1.00 85.94 107 PHE A CA 1
ATOM 851 C C . PHE A 1 107 ? -8.387 -6.536 13.379 1.00 85.94 107 PHE A C 1
ATOM 853 O O . PHE A 1 107 ? -9.051 -6.558 14.415 1.00 85.94 107 PHE A O 1
ATOM 860 N N . GLU A 1 108 ? -8.910 -6.875 12.203 1.00 85.00 108 GLU A N 1
ATOM 861 C CA . GLU A 1 108 ? -10.311 -7.248 12.039 1.00 85.00 108 GLU A CA 1
ATOM 862 C C . GLU A 1 108 ? -10.663 -8.517 12.830 1.00 85.00 108 GLU A C 1
ATOM 864 O O . GLU A 1 108 ? -11.676 -8.565 13.531 1.00 85.00 108 GLU A O 1
ATOM 869 N N . VAL A 1 109 ? -9.800 -9.537 12.795 1.00 87.06 109 VAL A N 1
ATOM 870 C CA . VAL A 1 109 ? -9.970 -10.761 13.587 1.00 87.06 109 VAL A CA 1
ATOM 871 C C . VAL A 1 109 ? -9.925 -10.455 15.081 1.00 8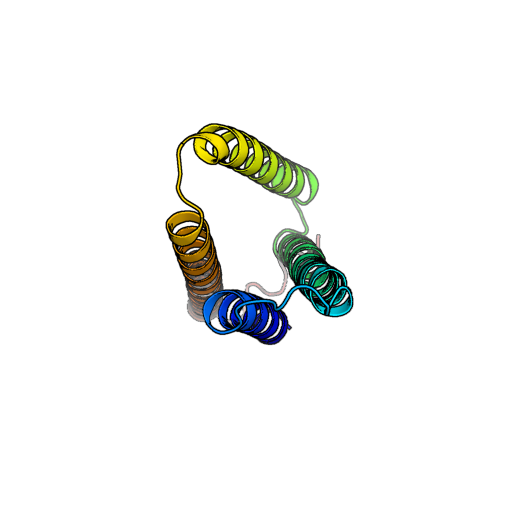7.06 109 VAL A C 1
ATOM 873 O O . VAL A 1 109 ? -10.753 -10.971 15.833 1.00 87.06 109 VAL A O 1
ATOM 876 N N . LEU A 1 110 ? -9.001 -9.608 15.539 1.00 86.44 110 LEU A N 1
ATOM 877 C CA . LEU A 1 110 ? -8.925 -9.199 16.941 1.00 86.44 110 LEU A CA 1
ATOM 878 C C . LEU A 1 110 ? -10.193 -8.460 17.378 1.00 86.44 110 LEU A C 1
ATOM 880 O O . LEU A 1 110 ? -10.714 -8.764 18.451 1.00 86.44 110 LEU A O 1
ATOM 884 N N . GLN A 1 111 ? -10.732 -7.566 16.550 1.00 82.44 111 GLN A N 1
ATOM 885 C CA . GLN A 1 111 ? -11.982 -6.863 16.846 1.00 82.44 111 GLN A CA 1
ATOM 886 C C . GLN A 1 111 ? -13.182 -7.810 16.865 1.00 82.44 111 GLN A C 1
ATOM 888 O O . GLN A 1 111 ? -13.946 -7.816 17.828 1.00 82.44 111 GLN A O 1
ATOM 893 N N . ARG A 1 112 ? -13.299 -8.709 15.881 1.00 81.94 112 ARG A N 1
ATOM 894 C CA . ARG A 1 112 ? -14.335 -9.756 15.863 1.00 81.94 112 ARG A CA 1
ATOM 895 C C . ARG A 1 112 ? -14.241 -10.660 17.097 1.00 81.94 112 ARG A C 1
ATOM 897 O O . ARG A 1 112 ? -15.263 -11.038 17.665 1.00 81.94 112 ARG A O 1
ATOM 904 N N . ARG A 1 113 ? -13.028 -11.000 17.549 1.00 84.44 113 ARG A N 1
ATOM 905 C CA . ARG A 1 113 ? -12.804 -11.784 18.777 1.00 84.44 113 ARG A CA 1
ATOM 906 C C . ARG A 1 113 ? -13.173 -11.002 20.034 1.00 84.44 113 ARG A C 1
ATOM 908 O O . ARG A 1 113 ? -13.764 -11.597 20.931 1.00 84.44 113 ARG A O 1
ATOM 915 N N . LYS A 1 114 ? -12.856 -9.706 20.105 1.00 80.62 114 LYS A N 1
ATOM 916 C CA . LYS A 1 114 ? -13.281 -8.827 21.205 1.00 80.62 114 LYS A CA 1
ATOM 917 C C . LYS A 1 114 ? -14.804 -8.731 21.264 1.00 80.62 114 LYS A C 1
ATOM 919 O O . LYS A 1 114 ? -15.361 -8.999 22.318 1.00 80.62 114 LYS A O 1
ATOM 924 N N . ALA A 1 115 ? -15.469 -8.493 20.134 1.00 74.56 115 ALA A N 1
ATOM 925 C CA . ALA A 1 115 ? -16.929 -8.456 20.044 1.00 74.56 115 ALA A CA 1
ATOM 926 C C . ALA A 1 115 ? -17.581 -9.783 20.477 1.00 74.56 115 ALA A C 1
ATOM 928 O O . ALA A 1 115 ? -18.532 -9.782 21.250 1.00 74.56 115 ALA A O 1
ATOM 929 N N . LYS A 1 116 ? -17.028 -10.933 20.057 1.00 76.12 116 LYS A N 1
ATOM 930 C CA . LYS A 1 116 ? -17.512 -12.258 20.493 1.00 76.12 116 LYS A CA 1
ATOM 931 C C . LYS A 1 116 ? -17.301 -12.516 21.988 1.00 76.12 116 LYS A C 1
ATOM 933 O O . LYS A 1 116 ? -18.164 -13.114 22.618 1.00 76.12 116 LYS A O 1
ATOM 938 N N . LYS A 1 117 ? -16.165 -12.088 22.554 1.00 71.88 117 LYS A N 1
ATOM 939 C CA . LYS A 1 117 ? -15.879 -12.215 23.995 1.00 71.88 117 LYS A CA 1
ATOM 940 C C . LYS A 1 117 ? -16.713 -11.262 24.853 1.00 71.88 117 LYS A C 1
ATOM 942 O O . LYS A 1 117 ? -16.934 -11.561 26.018 1.00 71.88 117 LYS A O 1
ATOM 947 N N . ALA A 1 118 ? -17.152 -10.139 24.292 1.00 63.06 118 ALA A N 1
ATOM 948 C CA . ALA A 1 118 ? -17.882 -9.104 25.011 1.00 63.06 118 ALA A CA 1
ATOM 949 C C . ALA A 1 118 ? -19.374 -9.433 25.242 1.00 63.06 118 ALA A C 1
ATOM 951 O O . ALA A 1 118 ? -20.005 -8.777 26.064 1.00 63.06 118 ALA A O 1
ATOM 952 N N . GLY A 1 119 ? -19.945 -10.451 24.578 1.00 53.31 119 GLY A N 1
ATOM 953 C CA . GLY A 1 119 ? -21.379 -10.766 24.694 1.00 53.31 119 GLY A CA 1
ATOM 954 C C . GLY A 1 119 ? -22.294 -9.613 24.220 1.00 53.31 119 GLY A C 1
ATOM 955 O O . GLY A 1 119 ? -21.814 -8.527 23.898 1.00 53.31 119 GLY A O 1
ATOM 956 N N . PRO A 1 120 ? -23.621 -9.811 24.128 1.00 51.25 120 PRO A N 1
ATOM 957 C CA . PRO A 1 120 ? -24.551 -8.902 23.437 1.00 51.25 120 PRO A CA 1
ATOM 958 C C . PRO A 1 120 ? -24.840 -7.554 24.145 1.00 51.25 120 PRO A C 1
ATOM 960 O O . PRO A 1 120 ? -25.868 -6.940 23.872 1.00 51.25 120 PRO A O 1
ATOM 963 N N . THR A 1 121 ? -23.964 -7.057 25.027 1.00 49.06 121 THR A N 1
ATOM 964 C CA . THR A 1 121 ? -24.268 -5.926 25.937 1.00 49.06 121 THR A CA 1
ATOM 965 C C . THR A 1 121 ? -23.407 -4.671 25.715 1.00 49.06 121 THR A C 1
ATOM 967 O O . THR A 1 121 ? -23.542 -3.699 26.446 1.00 49.06 121 THR A O 1
ATOM 970 N N . TYR A 1 122 ? -22.558 -4.615 24.682 1.00 48.88 122 TYR A N 1
ATOM 971 C CA . TYR A 1 122 ? -21.742 -3.415 24.390 1.00 48.88 122 TYR A CA 1
ATOM 972 C C . TYR A 1 122 ? -22.199 -2.615 23.163 1.00 48.88 122 TYR A C 1
ATOM 974 O O . TYR A 1 122 ? -21.451 -1.797 22.639 1.00 48.88 122 TYR A O 1
ATOM 982 N N . THR A 1 123 ? -23.442 -2.793 22.716 1.00 47.12 123 THR A N 1
ATOM 983 C CA . THR A 1 123 ? -23.999 -2.030 21.582 1.00 47.12 123 THR A CA 1
ATOM 984 C C . THR A 1 123 ? -24.501 -0.627 21.981 1.00 47.12 123 THR A C 1
ATOM 986 O O . THR A 1 123 ? -24.927 0.127 21.112 1.00 47.12 123 THR A O 1
ATOM 989 N N . TYR A 1 124 ? -24.446 -0.237 23.266 1.00 45.53 124 TYR A N 1
ATOM 990 C CA . TYR A 1 124 ? -25.076 1.006 23.755 1.00 45.53 124 TYR A CA 1
ATOM 991 C C . TYR A 1 124 ? -24.166 2.052 24.424 1.00 45.53 124 TYR A C 1
ATOM 993 O O . TYR A 1 124 ? -24.668 3.124 24.738 1.00 45.53 124 TYR A O 1
ATOM 1001 N N . ILE A 1 125 ? -22.859 1.823 24.616 1.00 45.81 125 ILE A N 1
ATOM 1002 C CA . ILE A 1 125 ? -22.009 2.782 25.371 1.00 45.81 125 ILE A CA 1
ATOM 1003 C C . ILE A 1 125 ? -21.163 3.701 24.466 1.00 45.81 125 ILE A C 1
ATOM 1005 O O . ILE A 1 125 ? -20.513 4.615 24.950 1.00 45.81 125 ILE A O 1
ATOM 1009 N N . GLU A 1 126 ? -21.219 3.553 23.138 1.00 45.53 126 GLU A N 1
ATOM 1010 C CA . GLU A 1 126 ? -20.551 4.493 22.211 1.00 45.53 126 GLU A CA 1
ATOM 1011 C C . GLU A 1 126 ? -21.540 5.368 21.417 1.00 45.53 126 GLU A C 1
ATOM 1013 O O . GLU A 1 126 ? -21.279 5.779 20.286 1.00 45.53 126 GLU A O 1
ATOM 1018 N N . LYS A 1 127 ? -22.711 5.641 22.011 1.00 41.31 127 LYS A N 1
ATOM 1019 C CA . LYS A 1 127 ? -2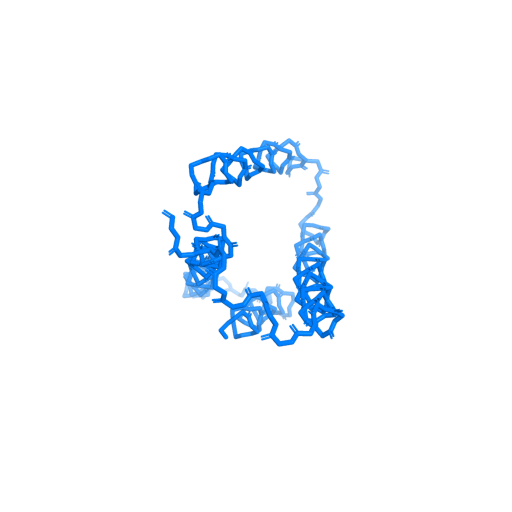3.693 6.631 21.536 1.00 41.31 127 LYS A CA 1
ATOM 1020 C C . LYS A 1 127 ? -24.180 7.533 22.679 1.00 41.31 127 LYS A C 1
ATOM 1022 O O . LYS A 1 127 ? -25.375 7.604 22.939 1.00 41.31 127 LYS A O 1
ATOM 1027 N N . THR A 1 128 ? -23.261 8.218 23.342 1.00 35.12 128 THR A N 1
ATOM 1028 C CA . THR A 1 128 ? -23.509 9.418 24.164 1.00 35.12 128 THR A CA 1
ATOM 1029 C C . THR A 1 128 ? -22.245 10.250 24.145 1.00 35.12 128 THR A C 1
ATOM 1031 O O . THR A 1 128 ? -22.359 11.471 23.929 1.00 35.12 128 THR A O 1
#

Radius of gyration: 18.99 Å; chains: 1; bounding box: 46×26×55 Å

Secondary structure (DSSP, 8-state):
-HHHHHHHHHHHHHHHHH----TT-HHHHHHHHHHHHHHHHHHHHHHHHHHHHH-SSSHHHHHHHHHHHHHHHHHHHHHHHTTS-HHHHHHHHHHHHHHHHHHHHHHHHHHHHHHHHHGGG-SSSS--